Protein AF-A0A353DDM1-F1 (afdb_monomer)

Mean predicted aligned error: 7.37 Å

pLDDT: mean 86.38, std 11.81, range [36.31, 96.56]

Sequence (117 aa):
MIDFERKSLFRLTAPLFLFYLIQNGIIFVDTLLLAGYSDNLAAAVSMANQILGVAYDVTGLFSVGALILIAQYLGRNQIGKAKNIVVVAMASSCLLGLIIAGILVVGAGQFADWVNT

Structure (mmCIF, N/CA/C/O backbone):
data_AF-A0A353DDM1-F1
#
_entry.id   AF-A0A353DDM1-F1
#
loop_
_atom_site.group_PDB
_atom_site.id
_atom_site.type_symbol
_atom_site.label_atom_id
_atom_site.label_alt_id
_atom_site.label_comp_id
_atom_site.label_asym_id
_atom_site.label_entity_id
_atom_site.label_seq_id
_atom_site.pdbx_PDB_ins_code
_atom_site.Cartn_x
_atom_site.Cartn_y
_atom_site.Cartn_z
_atom_site.occupancy
_atom_site.B_iso_or_equiv
_atom_site.auth_seq_id
_atom_site.auth_comp_id
_atom_site.auth_asym_id
_atom_site.auth_atom_id
_atom_site.pdbx_PDB_model_num
ATOM 1 N N . MET A 1 1 ? -13.813 14.070 31.778 1.00 36.31 1 MET A N 1
ATOM 2 C CA . MET A 1 1 ? -13.347 15.078 30.807 1.00 36.31 1 MET A CA 1
ATOM 3 C C . MET A 1 1 ? -12.012 14.557 30.302 1.00 36.31 1 MET A C 1
ATOM 5 O O . MET A 1 1 ? -11.114 14.407 31.113 1.00 36.31 1 MET A O 1
ATOM 9 N N . ILE A 1 2 ? -11.940 14.061 29.063 1.00 46.94 2 ILE A N 1
ATOM 10 C CA . ILE A 1 2 ? -10.693 13.486 28.531 1.00 46.94 2 ILE A CA 1
ATOM 11 C C . ILE A 1 2 ? -9.829 14.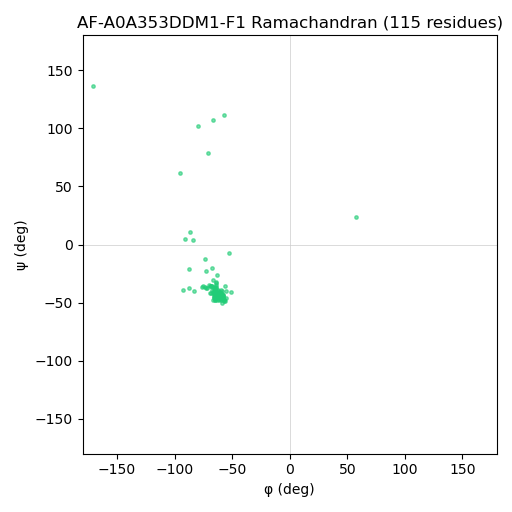669 28.097 1.00 46.94 2 ILE A C 1
ATOM 13 O O . ILE A 1 2 ? -10.109 15.288 27.072 1.00 46.94 2 ILE A O 1
ATOM 17 N N . ASP A 1 3 ? -8.839 15.019 28.915 1.00 43.91 3 ASP A N 1
ATOM 18 C CA . ASP A 1 3 ? -7.821 16.006 28.569 1.00 43.91 3 ASP A CA 1
ATOM 19 C C . ASP A 1 3 ? -6.968 15.453 27.423 1.00 43.91 3 ASP A C 1
ATOM 21 O O . ASP A 1 3 ? -6.166 14.533 27.590 1.00 43.91 3 ASP A O 1
ATOM 25 N N . PHE A 1 4 ? -7.161 16.003 26.225 1.00 53.38 4 PHE A N 1
ATOM 26 C CA . PHE A 1 4 ? -6.250 15.809 25.103 1.00 53.38 4 PHE A CA 1
ATOM 27 C C . PHE A 1 4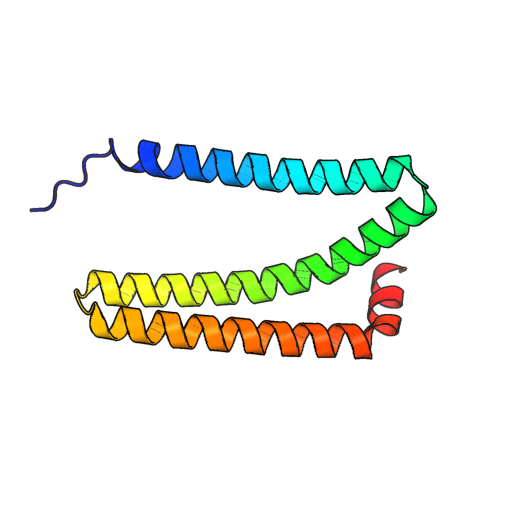 ? -4.954 16.570 25.399 1.00 53.38 4 PHE A C 1
ATOM 29 O O . PHE A 1 4 ? -4.721 17.672 24.897 1.00 53.38 4 PHE A O 1
ATOM 36 N N . GLU A 1 5 ? -4.094 15.990 26.235 1.00 54.34 5 GLU A N 1
ATOM 37 C CA . GLU A 1 5 ? -2.733 16.477 26.405 1.00 54.34 5 GLU A CA 1
ATOM 38 C C . GLU A 1 5 ? -2.030 16.467 25.037 1.00 54.34 5 GLU A C 1
ATOM 40 O O . GLU A 1 5 ? -1.707 15.418 24.469 1.00 54.34 5 GLU A O 1
ATOM 45 N N . ARG A 1 6 ? -1.744 17.662 24.506 1.00 54.47 6 ARG A N 1
ATOM 46 C CA . ARG A 1 6 ? -1.009 17.901 23.247 1.00 54.47 6 ARG A CA 1
ATOM 47 C C . ARG A 1 6 ? 0.357 17.194 23.148 1.00 54.47 6 ARG A C 1
ATOM 49 O O . ARG A 1 6 ? 0.960 17.197 22.080 1.00 54.47 6 ARG A O 1
ATOM 56 N N . LYS A 1 7 ? 0.838 16.555 24.219 1.00 54.91 7 LYS A N 1
ATOM 57 C CA . LYS A 1 7 ? 2.066 15.744 24.252 1.00 54.91 7 LYS A CA 1
ATOM 58 C C . LYS A 1 7 ? 1.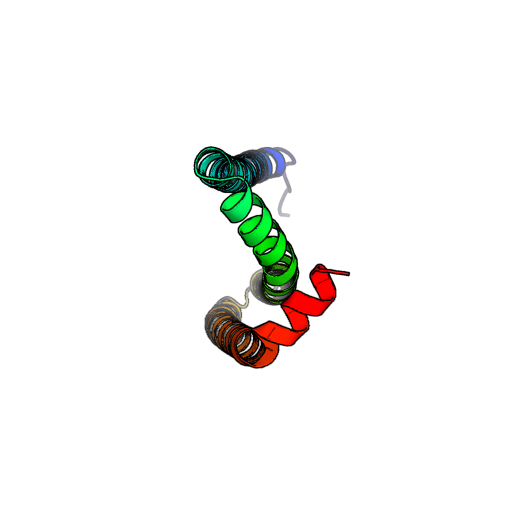943 14.376 23.559 1.00 54.91 7 LYS A C 1
ATOM 60 O O . LYS A 1 7 ? 2.968 13.749 23.306 1.00 54.91 7 LYS A O 1
ATOM 65 N N . SER A 1 8 ? 0.736 13.914 23.217 1.00 64.25 8 SER A N 1
ATOM 66 C CA . SER A 1 8 ? 0.536 12.588 22.601 1.00 64.25 8 SER A CA 1
ATOM 67 C C . SER A 1 8 ? 0.645 12.583 21.068 1.00 64.25 8 SER A C 1
ATOM 69 O O . SER A 1 8 ? 1.248 11.678 20.494 1.00 64.25 8 SER A O 1
ATOM 71 N N . LEU A 1 9 ? 0.156 13.628 20.388 1.00 70.75 9 LEU A N 1
ATOM 72 C CA . LEU A 1 9 ? 0.146 13.688 18.918 1.00 70.75 9 LEU A CA 1
ATOM 73 C C . LEU A 1 9 ? 1.552 13.617 18.319 1.00 70.75 9 LEU A C 1
ATOM 75 O O . LEU A 1 9 ? 1.780 12.830 17.412 1.00 70.75 9 LEU A O 1
ATOM 79 N N . PHE A 1 10 ? 2.523 14.351 18.870 1.00 79.19 10 PHE A N 1
ATOM 80 C CA . PHE A 1 10 ? 3.903 14.302 18.370 1.00 79.19 10 PHE A CA 1
ATOM 81 C C . PHE A 1 10 ? 4.545 12.918 18.560 1.00 79.19 10 PHE A C 1
ATOM 83 O O . PHE A 1 10 ? 5.314 12.470 17.715 1.00 79.19 10 PHE A O 1
ATOM 90 N N . ARG A 1 11 ? 4.181 12.201 19.633 1.00 81.56 11 ARG A N 1
ATOM 91 C CA . ARG A 1 11 ? 4.666 10.844 19.926 1.00 81.56 11 ARG A CA 1
ATOM 92 C C . ARG A 1 11 ? 4.063 9.785 18.997 1.00 81.56 11 ARG A C 1
ATOM 94 O O . ARG A 1 11 ? 4.671 8.735 18.827 1.00 81.56 11 ARG A O 1
ATOM 101 N N . LEU A 1 12 ? 2.905 10.064 18.394 1.00 79.38 12 LEU A N 1
ATOM 102 C CA . LEU A 1 12 ? 2.254 9.197 17.408 1.00 79.38 12 LEU A CA 1
ATOM 103 C C . LEU A 1 12 ? 2.644 9.566 15.967 1.00 79.38 12 LEU A C 1
ATOM 105 O O . LEU A 1 12 ? 2.893 8.693 15.142 1.00 79.38 12 LEU A O 1
ATOM 109 N N . THR A 1 13 ? 2.754 10.859 15.666 1.00 86.69 13 THR A N 1
ATOM 110 C CA . THR A 1 13 ? 3.084 11.355 14.326 1.00 86.69 13 THR A CA 1
ATOM 111 C C . THR A 1 13 ? 4.565 11.197 13.996 1.00 86.69 13 THR A C 1
ATOM 113 O O . THR A 1 13 ? 4.876 10.862 12.860 1.00 86.69 13 THR A O 1
ATOM 116 N N . ALA A 1 14 ? 5.485 11.378 14.952 1.00 88.50 14 ALA A N 1
ATOM 117 C CA . ALA A 1 14 ? 6.917 11.175 14.708 1.00 88.50 14 ALA A CA 1
ATOM 118 C C . ALA A 1 14 ? 7.256 9.762 14.179 1.00 88.50 14 ALA A C 1
ATOM 120 O O . ALA A 1 14 ? 7.942 9.674 13.159 1.00 88.50 14 ALA A O 1
ATOM 121 N N . PRO A 1 15 ? 6.768 8.654 14.780 1.00 90.06 15 PRO A N 1
ATOM 122 C CA . PRO A 1 15 ? 7.018 7.322 14.233 1.00 90.06 15 PRO A CA 1
ATOM 123 C C . PRO A 1 15 ? 6.300 7.078 12.902 1.00 90.06 15 PRO A C 1
ATOM 125 O O . PRO A 1 15 ? 6.882 6.442 12.031 1.00 90.06 15 PRO A O 1
ATOM 128 N N . LEU A 1 16 ? 5.086 7.610 12.698 1.00 90.06 16 LEU A N 1
ATOM 129 C CA . LEU A 1 16 ? 4.407 7.522 11.398 1.00 90.06 16 LEU A CA 1
ATOM 130 C C . LEU A 1 16 ? 5.204 8.233 10.302 1.00 90.06 16 LEU A C 1
ATOM 132 O O . LEU A 1 16 ? 5.411 7.674 9.233 1.00 90.06 16 LEU A O 1
ATOM 136 N N . PHE A 1 17 ? 5.697 9.438 10.578 1.00 92.31 17 PHE A N 1
ATOM 137 C CA . PHE A 1 17 ? 6.533 10.191 9.651 1.00 92.31 17 PHE A CA 1
ATOM 138 C C . PHE A 1 17 ? 7.807 9.423 9.291 1.00 92.31 17 PHE A C 1
ATOM 140 O O . PHE A 1 17 ? 8.110 9.274 8.111 1.00 92.31 17 PHE A O 1
ATOM 147 N N . LEU A 1 18 ? 8.521 8.886 10.286 1.00 94.00 18 LEU A N 1
ATOM 148 C CA . LEU A 1 18 ? 9.714 8.072 10.039 1.00 94.00 18 LEU A CA 1
ATOM 149 C C . LEU A 1 18 ? 9.391 6.811 9.234 1.00 94.00 18 LEU A C 1
ATOM 151 O O . LEU A 1 18 ? 10.141 6.471 8.324 1.00 94.00 18 LEU A O 1
ATOM 155 N N . PHE A 1 19 ? 8.272 6.146 9.523 1.00 93.69 19 PHE A N 1
ATOM 156 C CA . PHE A 1 19 ? 7.808 4.999 8.748 1.00 93.69 19 PHE A CA 1
ATOM 157 C C . PHE A 1 19 ? 7.579 5.372 7.278 1.00 93.69 19 PHE A C 1
ATOM 159 O O . PHE A 1 19 ? 8.130 4.716 6.397 1.00 93.69 19 PHE A O 1
ATOM 166 N N . TYR A 1 20 ? 6.844 6.455 7.006 1.00 93.25 20 TYR A N 1
ATOM 167 C CA . TYR A 1 20 ? 6.613 6.928 5.638 1.00 93.25 20 TYR A CA 1
ATOM 168 C C . TYR A 1 20 ? 7.906 7.369 4.943 1.00 93.25 20 TYR A C 1
A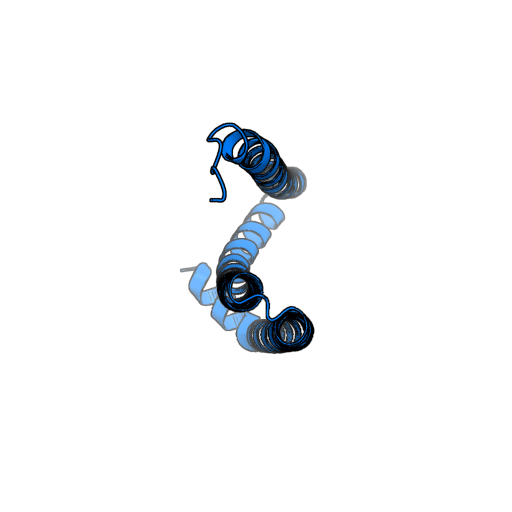TOM 170 O O . TYR A 1 20 ? 8.069 7.121 3.748 1.00 93.25 20 TYR A O 1
ATOM 178 N N . LEU A 1 21 ? 8.842 7.989 5.666 1.00 96.00 21 LEU A N 1
ATOM 179 C CA . LEU A 1 21 ? 10.139 8.389 5.121 1.00 96.00 21 LEU A CA 1
ATOM 180 C C . LEU A 1 21 ? 10.960 7.166 4.694 1.00 96.00 21 LEU A C 1
ATOM 182 O O . LEU A 1 21 ? 11.492 7.136 3.586 1.00 96.00 21 LEU A O 1
ATOM 186 N N . ILE A 1 22 ? 11.016 6.140 5.549 1.00 96.56 22 ILE A N 1
ATOM 187 C CA . ILE A 1 22 ? 11.694 4.874 5.248 1.00 96.56 22 ILE A CA 1
ATOM 188 C C . ILE A 1 22 ? 11.012 4.176 4.070 1.00 96.56 22 ILE A C 1
ATOM 190 O O . ILE A 1 22 ? 11.697 3.740 3.150 1.00 96.56 22 ILE A O 1
ATOM 194 N N . GLN A 1 23 ? 9.679 4.112 4.060 1.00 94.69 23 GLN A N 1
ATOM 195 C CA . GLN A 1 23 ? 8.910 3.501 2.976 1.00 94.69 23 GLN A CA 1
ATOM 196 C C . GLN A 1 23 ? 9.216 4.153 1.620 1.00 94.69 23 GLN A C 1
ATOM 198 O O . GLN A 1 23 ? 9.508 3.450 0.656 1.00 94.69 23 GLN A O 1
ATOM 203 N N . ASN A 1 24 ? 9.203 5.487 1.548 1.00 92.62 24 ASN A N 1
ATOM 204 C CA . ASN A 1 24 ? 9.554 6.210 0.323 1.00 92.62 24 ASN A CA 1
ATOM 205 C C . ASN A 1 24 ? 11.029 6.008 -0.058 1.00 92.62 24 ASN A C 1
ATOM 207 O O . ASN A 1 24 ? 11.346 5.876 -1.238 1.00 92.62 24 ASN A O 1
ATOM 211 N N . GLY A 1 25 ? 11.927 5.929 0.929 1.00 95.69 25 GLY A N 1
ATOM 212 C CA . GLY A 1 25 ? 13.338 5.617 0.705 1.00 95.69 25 GLY A CA 1
ATOM 213 C C . GLY A 1 25 ? 13.554 4.239 0.075 1.00 95.69 25 GLY A C 1
ATOM 214 O O . GLY A 1 25 ? 14.341 4.124 -0.859 1.00 95.69 25 GLY A O 1
ATOM 215 N N . ILE A 1 26 ? 12.828 3.211 0.530 1.00 94.50 26 ILE A N 1
ATOM 216 C CA . ILE A 1 26 ? 12.886 1.860 -0.055 1.00 94.50 26 ILE A CA 1
ATOM 217 C C . ILE A 1 26 ? 12.449 1.895 -1.525 1.00 94.50 26 ILE A C 1
ATOM 219 O O . ILE A 1 26 ? 13.180 1.402 -2.376 1.00 94.50 26 ILE A O 1
ATOM 223 N N . ILE A 1 27 ? 11.329 2.554 -1.842 1.00 90.12 27 ILE A N 1
ATOM 224 C CA . ILE A 1 27 ? 10.832 2.684 -3.227 1.00 90.12 27 ILE A CA 1
ATOM 225 C C . ILE A 1 27 ? 11.862 3.387 -4.128 1.00 90.12 27 ILE A C 1
ATOM 227 O O . ILE A 1 27 ? 12.073 3.008 -5.286 1.00 90.12 27 ILE A O 1
ATOM 231 N N . PHE A 1 28 ? 12.532 4.411 -3.596 1.00 90.25 28 PHE A N 1
ATOM 232 C CA . PHE A 1 28 ? 13.588 5.117 -4.314 1.00 90.25 28 PHE A CA 1
ATOM 233 C C . PHE A 1 28 ? 14.802 4.216 -4.576 1.00 90.25 28 PHE A C 1
ATOM 235 O O . PHE A 1 28 ? 15.298 4.166 -5.702 1.00 90.25 28 PHE A O 1
ATOM 242 N N . VAL A 1 29 ? 15.249 3.465 -3.566 1.00 93.31 29 VAL A N 1
ATOM 243 C CA . VAL A 1 29 ? 16.362 2.515 -3.702 1.00 93.31 29 VAL A CA 1
ATOM 244 C C . VAL A 1 29 ? 16.024 1.393 -4.685 1.00 93.31 29 VAL A C 1
ATOM 246 O O . VAL A 1 29 ? 16.872 1.078 -5.513 1.00 93.31 29 VAL A O 1
ATOM 249 N N . ASP A 1 30 ? 14.806 0.848 -4.667 1.00 88.81 30 ASP A N 1
ATOM 250 C CA . ASP A 1 30 ? 14.359 -0.171 -5.631 1.00 88.81 30 ASP A CA 1
ATOM 251 C C . ASP A 1 30 ? 14.473 0.334 -7.075 1.00 88.81 30 ASP A C 1
ATOM 253 O O . ASP A 1 30 ? 14.991 -0.357 -7.956 1.00 88.81 30 ASP A O 1
ATOM 257 N N . THR A 1 31 ? 14.057 1.581 -7.310 1.00 85.56 31 THR A N 1
ATOM 258 C CA . THR A 1 31 ? 14.149 2.210 -8.633 1.00 85.56 31 THR A CA 1
ATOM 259 C C . THR A 1 31 ? 15.607 2.411 -9.055 1.00 85.56 31 THR A C 1
ATOM 261 O O . THR A 1 31 ? 15.971 2.091 -10.186 1.00 85.56 31 THR A O 1
ATOM 264 N N . LEU A 1 32 ? 16.466 2.894 -8.149 1.00 87.19 32 LEU A N 1
ATOM 265 C CA . LEU A 1 32 ? 17.896 3.082 -8.421 1.00 87.19 32 LEU A CA 1
ATOM 266 C C . LEU A 1 32 ? 18.636 1.762 -8.658 1.00 87.19 32 LEU A C 1
ATOM 268 O O . LEU A 1 32 ? 19.511 1.695 -9.519 1.00 87.19 32 LEU A O 1
ATOM 272 N N . LEU A 1 33 ? 18.295 0.715 -7.908 1.00 89.75 33 LEU A N 1
ATOM 273 C CA . LEU A 1 33 ? 18.899 -0.605 -8.045 1.00 89.75 33 LEU A CA 1
ATOM 274 C C . LEU A 1 33 ? 18.612 -1.185 -9.431 1.00 89.75 33 LEU A C 1
ATOM 276 O O . LEU A 1 33 ? 19.525 -1.687 -10.084 1.00 89.75 33 LEU A O 1
ATOM 280 N N . LEU A 1 34 ? 17.372 -1.064 -9.908 1.00 86.69 34 LEU A N 1
ATOM 281 C CA . LEU A 1 34 ? 16.987 -1.514 -11.247 1.00 86.69 34 LEU A CA 1
ATOM 282 C C . LEU A 1 34 ? 17.591 -0.629 -12.346 1.00 86.69 34 LEU A C 1
ATOM 284 O O . LEU A 1 34 ? 18.011 -1.155 -13.378 1.00 86.69 34 LEU A O 1
ATOM 288 N N . ALA A 1 35 ? 17.726 0.679 -12.099 1.00 80.88 35 ALA A N 1
ATOM 289 C CA . ALA A 1 35 ? 18.427 1.594 -12.999 1.00 80.88 35 ALA A CA 1
ATOM 290 C C . ALA A 1 35 ? 19.911 1.247 -13.165 1.00 80.88 35 ALA A C 1
ATOM 292 O O . ALA A 1 35 ? 20.432 1.285 -14.276 1.00 80.88 35 ALA A O 1
ATOM 293 N N . GLY A 1 36 ? 20.579 0.834 -12.085 1.00 79.19 36 GLY A N 1
ATOM 294 C CA . GLY A 1 36 ? 21.974 0.394 -12.131 1.00 79.19 36 GLY A CA 1
ATOM 295 C C . GLY A 1 36 ? 22.202 -0.914 -12.900 1.00 79.19 36 GLY A C 1
ATOM 296 O O . GLY A 1 36 ? 23.326 -1.170 -13.323 1.00 79.19 36 GLY A O 1
ATOM 297 N N . TYR A 1 37 ? 21.166 -1.738 -13.097 1.00 84.94 37 TYR A N 1
ATOM 298 C CA . TYR A 1 37 ? 21.269 -2.987 -13.861 1.00 84.94 37 TYR A CA 1
ATOM 299 C C . TYR A 1 37 ? 21.138 -2.773 -15.375 1.00 84.94 37 TYR A C 1
ATOM 301 O O . TYR A 1 37 ? 21.839 -3.430 -16.144 1.00 84.94 37 TYR A O 1
ATOM 309 N N . SER A 1 38 ? 20.235 -1.894 -15.823 1.00 85.38 38 SER A N 1
ATOM 310 C CA . SER A 1 38 ? 20.084 -1.522 -17.237 1.00 85.38 38 SER A CA 1
ATOM 311 C C . SER A 1 38 ? 19.134 -0.333 -17.392 1.00 85.38 38 SER A C 1
ATOM 313 O O . SER A 1 38 ? 18.033 -0.353 -16.839 1.00 85.38 38 SER A O 1
ATOM 315 N N . ASP A 1 39 ? 19.495 0.635 -18.239 1.00 82.62 39 ASP A N 1
ATOM 316 C CA . ASP A 1 39 ? 18.639 1.784 -18.579 1.00 82.62 39 ASP A CA 1
ATOM 317 C C . ASP A 1 39 ? 17.272 1.352 -19.141 1.00 82.62 39 ASP A C 1
ATOM 319 O O . ASP A 1 39 ? 16.241 1.947 -18.820 1.00 82.62 39 ASP A O 1
ATOM 323 N N . ASN A 1 40 ? 17.232 0.257 -19.912 1.00 83.06 40 ASN A N 1
ATOM 324 C CA . ASN A 1 40 ? 15.982 -0.292 -20.445 1.00 83.06 40 ASN A CA 1
ATOM 325 C C . ASN A 1 40 ? 15.088 -0.883 -19.345 1.00 83.06 40 ASN A C 1
ATOM 327 O O . ASN A 1 40 ? 13.865 -0.757 -19.427 1.00 83.06 40 ASN A O 1
ATOM 331 N N . LEU A 1 41 ? 15.668 -1.507 -18.311 1.00 81.06 41 LEU A N 1
ATOM 332 C CA . LEU A 1 41 ? 14.891 -1.963 -17.153 1.00 81.06 41 LEU A CA 1
ATOM 333 C C . LEU A 1 41 ? 14.370 -0.771 -16.348 1.00 81.06 41 LEU A C 1
ATOM 335 O O . LEU A 1 41 ? 13.211 -0.780 -15.940 1.00 81.06 41 LEU A O 1
ATOM 339 N N . ALA A 1 42 ? 15.197 0.256 -16.151 1.00 84.69 42 ALA A N 1
ATOM 340 C CA . ALA A 1 42 ? 14.819 1.471 -15.433 1.00 84.69 42 ALA A CA 1
ATOM 341 C C . ALA A 1 42 ? 13.594 2.146 -16.068 1.00 84.69 42 ALA A C 1
ATOM 343 O O . ALA A 1 42 ? 12.623 2.466 -15.378 1.00 84.69 42 ALA A O 1
ATOM 344 N N . ALA A 1 43 ? 13.628 2.321 -17.393 1.00 83.31 43 ALA A N 1
ATOM 345 C CA . ALA A 1 43 ? 12.552 2.942 -18.156 1.00 83.31 43 ALA A CA 1
ATOM 346 C C . ALA A 1 43 ? 11.262 2.106 -18.111 1.00 83.31 43 ALA A C 1
ATOM 348 O O . ALA A 1 43 ? 10.187 2.644 -17.837 1.00 83.31 43 ALA A O 1
ATOM 349 N N . ALA A 1 44 ? 11.368 0.785 -18.294 1.00 83.69 44 ALA A N 1
ATOM 350 C CA . ALA A 1 44 ? 10.219 -0.118 -18.231 1.00 83.69 44 ALA A CA 1
ATOM 351 C C . ALA A 1 44 ? 9.564 -0.138 -16.837 1.00 83.69 44 ALA A C 1
ATOM 353 O O . ALA A 1 44 ? 8.339 -0.108 -16.719 1.00 83.69 44 ALA A O 1
ATOM 354 N N . VAL A 1 45 ? 10.368 -0.146 -15.771 1.00 85.69 45 VAL A N 1
ATOM 355 C CA . VAL A 1 45 ? 9.871 -0.148 -14.387 1.00 85.69 45 VAL A CA 1
ATOM 356 C C . VAL A 1 45 ? 9.268 1.205 -14.013 1.00 85.69 45 VAL A C 1
ATOM 358 O O . VAL A 1 45 ? 8.247 1.243 -13.333 1.00 85.69 45 VAL A O 1
ATOM 361 N N . SER A 1 46 ? 9.840 2.317 -14.481 1.00 85.25 46 SER A N 1
ATOM 362 C CA . SER A 1 46 ? 9.266 3.653 -14.274 1.00 85.25 46 SER A CA 1
ATOM 363 C C . SER A 1 46 ? 7.875 3.777 -14.908 1.00 85.25 46 SER A C 1
ATOM 365 O O . SER A 1 46 ? 6.933 4.215 -14.242 1.00 85.25 46 SER A O 1
ATOM 367 N N . MET A 1 47 ? 7.725 3.299 -16.148 1.00 86.00 47 MET A N 1
ATOM 368 C CA . MET A 1 47 ? 6.437 3.225 -16.843 1.00 86.00 47 MET A CA 1
ATOM 369 C C . MET A 1 47 ? 5.439 2.341 -16.080 1.00 86.00 47 MET A C 1
ATOM 371 O O . MET A 1 47 ? 4.304 2.752 -15.833 1.00 86.00 47 MET A O 1
ATOM 375 N N . ALA A 1 48 ? 5.873 1.162 -15.623 1.00 87.75 48 ALA A N 1
ATOM 376 C CA . ALA A 1 48 ? 5.039 0.276 -14.814 1.00 87.75 48 ALA A CA 1
ATOM 377 C C . ALA A 1 48 ? 4.606 0.931 -13.491 1.00 87.75 48 ALA A C 1
ATOM 379 O O . ALA A 1 48 ? 3.438 0.843 -13.120 1.00 87.75 48 ALA A O 1
ATOM 380 N N . ASN A 1 49 ? 5.509 1.633 -12.802 1.00 88.94 49 ASN A N 1
ATOM 381 C CA . ASN A 1 49 ? 5.216 2.311 -11.539 1.00 88.94 49 ASN A CA 1
ATOM 382 C C . ASN A 1 49 ? 4.191 3.438 -11.700 1.00 88.94 49 ASN A C 1
ATOM 384 O O . ASN A 1 49 ? 3.401 3.654 -10.787 1.00 88.94 49 ASN A O 1
ATOM 388 N N . GLN A 1 50 ? 4.157 4.129 -12.840 1.00 88.00 50 GLN A N 1
ATOM 389 C CA . GLN A 1 50 ? 3.128 5.137 -13.118 1.00 88.00 50 GLN A CA 1
ATOM 390 C C . GLN A 1 50 ? 1.732 4.513 -13.213 1.00 88.00 50 GLN A C 1
ATOM 392 O O . GLN A 1 50 ? 0.786 5.003 -12.595 1.00 88.00 50 GLN A O 1
ATOM 397 N N . ILE A 1 51 ? 1.618 3.388 -13.922 1.00 89.88 51 ILE A N 1
ATOM 398 C CA . ILE A 1 51 ? 0.358 2.644 -14.063 1.00 89.88 51 ILE A CA 1
ATOM 399 C C . ILE A 1 51 ? -0.057 2.048 -12.711 1.00 89.88 51 ILE A C 1
ATOM 401 O O . ILE A 1 51 ? -1.202 2.190 -12.276 1.00 89.88 51 ILE A O 1
ATOM 405 N N . LEU A 1 52 ? 0.886 1.405 -12.017 1.00 90.38 52 LEU A N 1
ATOM 406 C CA . LEU A 1 52 ? 0.653 0.793 -10.709 1.00 90.38 52 LEU A CA 1
ATOM 407 C C . LEU A 1 52 ? 0.360 1.832 -9.623 1.00 90.38 52 LEU A C 1
ATOM 409 O O . LEU A 1 52 ? -0.417 1.542 -8.718 1.00 90.38 52 LEU A O 1
ATOM 413 N N . GLY A 1 53 ? 0.912 3.042 -9.725 1.00 90.62 53 GLY A N 1
ATOM 414 C CA . GLY A 1 53 ? 0.648 4.141 -8.799 1.00 90.62 53 GLY A CA 1
ATOM 415 C C . GLY A 1 53 ? -0.844 4.447 -8.693 1.00 90.62 53 GLY A C 1
ATOM 416 O O . GLY A 1 53 ? -1.387 4.476 -7.593 1.00 90.62 53 GLY A O 1
ATOM 417 N N . VAL A 1 54 ? -1.541 4.530 -9.830 1.00 90.44 54 VAL A N 1
ATOM 418 C CA . VAL A 1 54 ? -2.999 4.742 -9.855 1.00 90.44 54 VAL A CA 1
ATOM 419 C C . VAL A 1 54 ? -3.743 3.587 -9.175 1.00 90.44 54 VAL A C 1
ATOM 421 O O . VAL A 1 54 ? -4.678 3.806 -8.403 1.00 90.44 54 VAL A O 1
ATOM 424 N N . ALA A 1 55 ? -3.320 2.346 -9.420 1.00 91.25 55 ALA A N 1
ATOM 425 C CA . ALA A 1 55 ? -3.904 1.168 -8.778 1.00 91.25 55 ALA A CA 1
ATOM 426 C C . ALA A 1 55 ? -3.704 1.170 -7.249 1.00 91.25 55 ALA A C 1
ATOM 428 O O . ALA A 1 55 ? -4.633 0.844 -6.494 1.00 91.25 55 ALA A O 1
ATOM 429 N N . TYR A 1 56 ? -2.513 1.562 -6.791 1.00 91.50 56 TYR A N 1
ATOM 430 C CA . TYR A 1 56 ? -2.205 1.724 -5.373 1.00 91.50 56 TYR A CA 1
ATOM 431 C C . TYR A 1 56 ? -3.041 2.836 -4.745 1.00 91.50 56 TYR A C 1
ATOM 433 O O . TYR A 1 56 ? -3.618 2.610 -3.682 1.00 91.50 56 TYR A O 1
ATOM 441 N N . ASP A 1 57 ? -3.192 3.978 -5.414 1.00 93.25 57 ASP A N 1
ATOM 442 C CA . ASP A 1 57 ? -3.976 5.107 -4.913 1.00 93.25 57 ASP A CA 1
ATOM 443 C C . ASP A 1 57 ? -5.455 4.749 -4.753 1.00 93.25 57 ASP A C 1
ATOM 445 O O . ASP A 1 57 ? -6.043 5.009 -3.701 1.00 93.25 57 ASP A O 1
ATOM 449 N N . VAL A 1 58 ? -6.063 4.080 -5.738 1.00 93.44 58 VAL A N 1
ATOM 450 C CA . VAL A 1 58 ? -7.471 3.645 -5.656 1.00 93.44 58 VAL A CA 1
ATOM 451 C C . VAL A 1 58 ? -7.685 2.697 -4.471 1.00 93.44 58 VAL A C 1
ATOM 453 O O . VAL A 1 58 ? -8.622 2.868 -3.684 1.00 93.44 58 VAL A O 1
ATOM 456 N N . THR A 1 59 ? -6.793 1.720 -4.298 1.00 92.69 59 THR A N 1
ATOM 457 C CA . THR A 1 59 ? -6.872 0.756 -3.188 1.00 92.69 59 THR A CA 1
ATOM 458 C C . THR A 1 59 ? -6.577 1.421 -1.836 1.00 92.69 59 THR A C 1
ATOM 460 O O . THR A 1 59 ? -7.202 1.102 -0.815 1.00 92.69 59 THR A O 1
ATOM 463 N N . GLY A 1 60 ? -5.652 2.382 -1.818 1.00 92.31 60 GLY A N 1
ATOM 464 C CA . GLY A 1 60 ? -5.291 3.185 -0.655 1.00 92.31 60 GLY A CA 1
ATOM 465 C C . GLY A 1 60 ? -6.449 4.061 -0.189 1.00 92.31 60 GLY A C 1
ATOM 466 O O . GLY A 1 60 ? -6.804 4.023 0.989 1.00 92.31 60 GLY A O 1
ATOM 467 N N . LEU A 1 61 ? -7.111 4.768 -1.107 1.00 93.44 61 LEU A N 1
ATOM 468 C CA . LEU A 1 61 ? -8.300 5.576 -0.822 1.00 93.44 61 LEU A CA 1
ATOM 469 C C . LEU A 1 61 ? -9.427 4.732 -0.224 1.00 93.44 61 LEU A C 1
ATOM 471 O O . LEU A 1 61 ? -10.037 5.133 0.770 1.00 93.44 61 LEU A O 1
ATOM 475 N N . PHE A 1 62 ? -9.667 3.539 -0.772 1.00 93.62 62 PHE A N 1
ATOM 476 C CA . PHE A 1 62 ? -10.641 2.607 -0.208 1.00 93.62 62 PHE A CA 1
ATOM 477 C C . PHE A 1 62 ? -10.271 2.196 1.228 1.00 93.62 62 PHE A C 1
ATOM 479 O O . PHE A 1 62 ? -11.113 2.222 2.130 1.00 93.62 62 PHE A O 1
ATOM 486 N N . SER A 1 63 ? -8.994 1.891 1.465 1.00 92.75 63 SER A N 1
ATOM 487 C CA . SER A 1 63 ? -8.483 1.508 2.787 1.00 92.75 63 SER A CA 1
ATOM 488 C C . SER A 1 63 ? -8.591 2.647 3.808 1.00 92.75 63 SER A C 1
ATOM 490 O O . SER A 1 63 ? -8.978 2.418 4.955 1.00 92.75 63 SER A O 1
ATOM 492 N N . VAL A 1 64 ? -8.330 3.889 3.394 1.00 94.12 64 VAL A N 1
ATOM 493 C CA . VAL A 1 64 ? -8.538 5.085 4.226 1.00 94.12 64 VAL A CA 1
ATOM 494 C C . VAL A 1 64 ? -10.026 5.287 4.523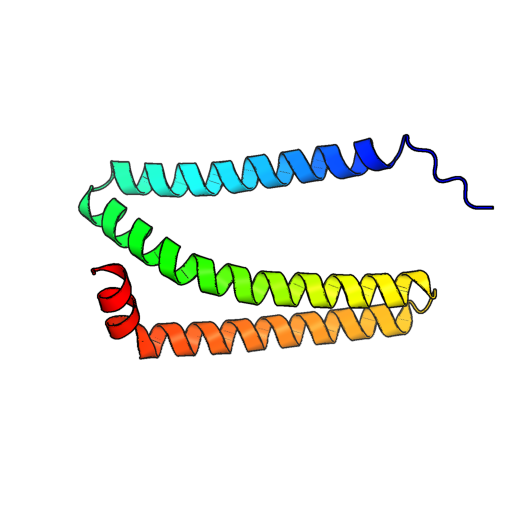 1.00 94.12 64 VAL A C 1
ATOM 496 O O . VAL A 1 64 ? -10.389 5.555 5.669 1.00 94.12 64 VAL A O 1
ATOM 499 N N . GLY A 1 65 ? -10.909 5.091 3.541 1.00 94.12 65 GLY A N 1
ATOM 500 C CA . GLY A 1 65 ? -12.361 5.132 3.744 1.00 94.12 65 GLY A CA 1
ATOM 501 C C . GLY A 1 65 ? -12.837 4.111 4.782 1.00 94.12 65 GLY A C 1
ATOM 502 O O . GLY A 1 65 ? -13.581 4.451 5.706 1.00 94.12 65 GLY A O 1
ATOM 503 N N . ALA A 1 66 ? -12.343 2.875 4.696 1.00 94.50 66 ALA A N 1
ATOM 504 C CA . ALA A 1 66 ? -12.602 1.848 5.699 1.00 94.50 66 ALA A CA 1
ATOM 505 C C . ALA A 1 66 ? -12.064 2.235 7.087 1.00 94.50 66 ALA A C 1
ATOM 507 O O . ALA A 1 66 ? -12.774 2.074 8.083 1.00 94.50 66 ALA A O 1
ATOM 508 N N . LEU A 1 67 ? -10.851 2.792 7.164 1.00 94.12 67 LEU A N 1
ATOM 509 C CA . LEU A 1 67 ? -10.260 3.278 8.413 1.00 94.12 67 LEU A CA 1
ATOM 510 C C . LEU A 1 67 ? -11.125 4.365 9.066 1.00 94.12 67 LEU A C 1
ATOM 512 O O . LEU A 1 67 ? -11.356 4.312 10.275 1.00 94.12 67 LEU A O 1
ATOM 516 N N . ILE A 1 68 ? -11.654 5.308 8.278 1.00 94.75 68 ILE A N 1
ATOM 517 C CA . ILE A 1 68 ? -12.574 6.348 8.763 1.00 94.75 68 ILE A CA 1
ATOM 518 C C . ILE A 1 68 ? -13.831 5.708 9.359 1.00 94.75 68 ILE A C 1
ATOM 520 O O . ILE A 1 68 ? -14.236 6.073 10.465 1.00 94.75 68 ILE A O 1
ATOM 524 N N . LEU A 1 69 ? -14.435 4.726 8.679 1.00 94.31 69 LEU A N 1
ATOM 525 C CA . LEU A 1 69 ? -15.598 4.010 9.211 1.00 94.31 69 LEU A CA 1
ATOM 526 C C . LEU A 1 69 ? -15.258 3.300 10.526 1.00 94.31 69 LEU A C 1
ATOM 528 O O . LEU A 1 69 ? -15.984 3.450 11.508 1.00 94.31 69 LEU A O 1
ATOM 532 N N . ILE A 1 70 ? -14.138 2.581 10.588 1.00 94.31 70 ILE A N 1
ATO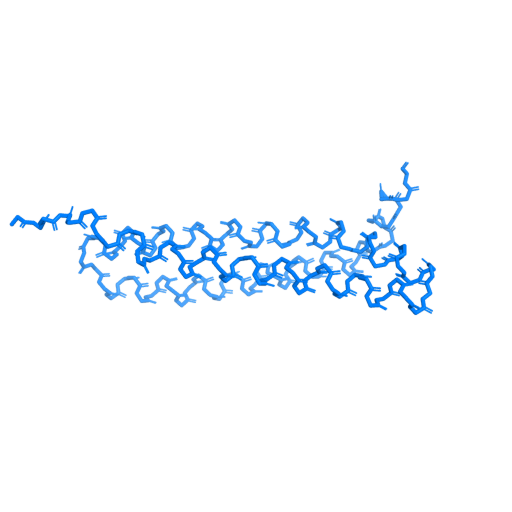M 533 C CA . ILE A 1 70 ? -13.691 1.892 11.806 1.00 94.31 70 ILE A CA 1
ATOM 534 C C . ILE A 1 70 ? -13.520 2.892 12.956 1.00 94.31 70 ILE A C 1
ATOM 536 O O . ILE A 1 70 ? -14.061 2.665 14.041 1.00 94.31 70 ILE A O 1
ATOM 540 N N . ALA A 1 71 ? -12.854 4.023 12.713 1.00 93.81 71 ALA A N 1
ATOM 541 C CA . ALA A 1 71 ? -12.665 5.081 13.703 1.00 93.81 71 ALA A CA 1
ATOM 542 C C . ALA A 1 71 ? -14.003 5.666 14.193 1.00 93.81 71 ALA A C 1
ATOM 544 O O . ALA A 1 71 ? -14.187 5.860 15.395 1.00 93.81 71 ALA A O 1
ATOM 545 N N . GLN A 1 72 ? -14.973 5.867 13.295 1.00 94.44 72 GLN A N 1
ATOM 546 C CA . GLN A 1 72 ? -16.325 6.341 13.630 1.00 94.44 72 GLN A CA 1
ATOM 547 C C . GLN A 1 72 ? -17.104 5.351 14.516 1.00 94.44 72 GLN A C 1
ATOM 549 O O . GLN A 1 72 ? -17.865 5.754 15.402 1.00 94.44 72 GLN A O 1
ATOM 554 N N . TYR A 1 73 ? -16.963 4.040 14.296 1.00 93.12 73 TYR A N 1
ATOM 555 C CA . TYR A 1 73 ? -17.589 3.030 15.163 1.00 93.12 73 TYR A CA 1
ATOM 556 C C . TYR A 1 73 ? -16.860 2.877 16.498 1.00 93.12 73 TYR A C 1
ATOM 558 O O . TYR A 1 73 ? -17.515 2.703 17.530 1.00 93.12 73 TYR A O 1
ATOM 566 N N . LEU A 1 74 ? -15.534 3.007 16.495 1.00 92.00 74 LEU A N 1
ATOM 567 C CA . LEU A 1 74 ? -14.723 2.988 17.707 1.00 92.00 74 LEU A CA 1
ATOM 568 C C . LEU A 1 74 ? -15.036 4.193 18.605 1.00 92.00 74 LEU A C 1
ATOM 570 O O . LEU A 1 74 ? -15.260 4.018 19.800 1.00 92.00 74 LEU A O 1
ATOM 574 N N . GLY A 1 75 ? -15.173 5.390 18.024 1.00 90.69 75 GLY A N 1
ATOM 575 C CA . GLY A 1 75 ? -15.552 6.612 18.742 1.00 90.69 75 GLY A CA 1
ATOM 576 C C . GLY A 1 75 ? -16.953 6.562 19.365 1.00 90.69 75 GLY A C 1
ATOM 577 O O . GLY A 1 75 ? -17.196 7.196 20.387 1.00 90.69 75 GLY A O 1
ATOM 578 N N . ARG A 1 76 ? -17.865 5.750 18.812 1.00 93.00 76 ARG A N 1
ATOM 579 C CA . ARG A 1 76 ? -19.196 5.468 19.392 1.00 93.00 76 ARG A CA 1
ATOM 580 C C . ARG A 1 76 ? -19.188 4.317 20.408 1.00 93.00 76 ARG A C 1
ATOM 582 O O . ARG A 1 76 ? -20.254 3.834 20.783 1.00 93.00 76 ARG A O 1
ATOM 589 N N . ASN A 1 77 ? -18.006 3.853 20.820 1.00 91.19 77 ASN A N 1
ATOM 590 C CA . ASN A 1 77 ? -17.785 2.713 21.714 1.00 91.19 77 ASN A CA 1
ATOM 591 C C . ASN A 1 77 ? -18.405 1.386 21.208 1.00 91.19 77 ASN A C 1
ATOM 593 O O . ASN A 1 77 ?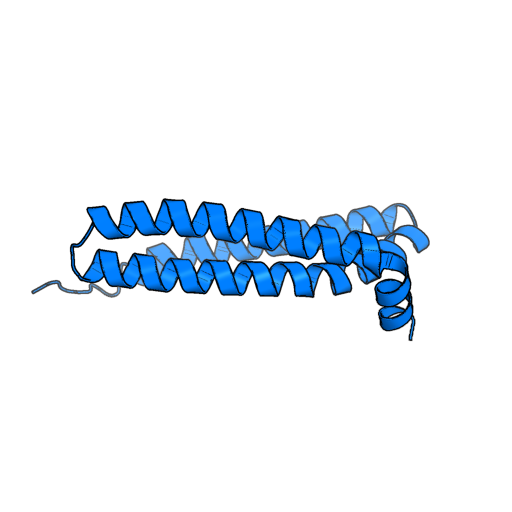 -18.686 0.476 21.986 1.00 91.19 77 ASN A O 1
ATOM 597 N N . GLN A 1 78 ? -18.626 1.251 19.891 1.00 92.81 78 GLN A N 1
ATOM 598 C CA . GLN A 1 78 ? -19.241 0.074 19.258 1.00 92.81 78 GLN A CA 1
ATOM 599 C C . GLN A 1 78 ? -18.172 -0.903 18.748 1.00 92.81 78 GLN A C 1
ATOM 601 O O . GLN A 1 78 ? -18.097 -1.199 17.552 1.00 92.81 78 GLN A O 1
ATOM 606 N N . ILE A 1 79 ? -17.355 -1.432 19.665 1.00 91.69 79 ILE A N 1
ATOM 607 C CA . ILE A 1 79 ? -16.194 -2.286 19.348 1.00 91.69 79 ILE A CA 1
ATOM 608 C C . ILE A 1 79 ? -16.583 -3.507 18.495 1.00 91.69 79 ILE A C 1
ATOM 610 O O . ILE A 1 79 ? -15.886 -3.852 17.542 1.00 91.69 79 ILE A O 1
ATOM 614 N N . GLY A 1 80 ? -17.731 -4.133 18.783 1.00 92.12 80 GLY A N 1
ATOM 615 C CA . GLY A 1 80 ? -18.217 -5.294 18.027 1.00 92.12 80 GLY A CA 1
ATOM 616 C C . GLY A 1 80 ? -18.493 -4.980 16.553 1.00 92.12 80 GLY A C 1
ATOM 617 O O . GLY A 1 80 ? -18.098 -5.741 15.672 1.00 92.12 80 GLY A O 1
ATOM 618 N N . LYS A 1 81 ? -19.102 -3.823 16.261 1.00 90.56 81 LYS A N 1
ATOM 619 C CA . LYS A 1 81 ? -19.349 -3.400 14.873 1.00 90.56 81 LYS A CA 1
ATOM 620 C C . LYS A 1 81 ? -18.063 -2.969 14.178 1.00 90.56 81 LYS A C 1
ATOM 622 O O . LYS A 1 81 ? -17.887 -3.295 13.010 1.00 90.56 81 LYS A O 1
ATOM 627 N N . ALA A 1 82 ? -17.152 -2.310 14.897 1.00 92.12 82 ALA A N 1
ATOM 628 C CA . ALA A 1 82 ? -15.835 -1.966 14.370 1.00 92.12 82 ALA A CA 1
ATOM 629 C C . ALA A 1 82 ? -15.071 -3.226 13.922 1.00 92.12 82 ALA A C 1
ATOM 631 O O . ALA A 1 82 ? -14.559 -3.256 12.807 1.00 92.12 82 ALA A O 1
ATOM 632 N N . LYS A 1 83 ? -15.085 -4.303 14.723 1.00 92.88 83 LYS A N 1
ATOM 633 C CA . LYS A 1 83 ? -14.463 -5.587 14.356 1.00 92.88 83 LYS A CA 1
ATOM 634 C C . LYS A 1 83 ? -15.077 -6.198 13.092 1.00 92.88 83 LYS A C 1
ATOM 636 O O . LYS A 1 83 ? -14.338 -6.635 12.215 1.00 92.88 83 LYS A O 1
ATOM 641 N N . ASN A 1 84 ? -16.405 -6.202 12.973 1.00 94.31 84 ASN A N 1
ATOM 642 C CA . ASN A 1 84 ? -17.065 -6.716 11.768 1.00 94.31 84 ASN A CA 1
ATOM 643 C C . ASN A 1 84 ? -16.694 -5.897 10.527 1.00 94.31 84 ASN A C 1
ATOM 645 O O . ASN A 1 84 ? -16.433 -6.465 9.471 1.00 94.31 84 ASN A O 1
ATOM 649 N N . ILE A 1 85 ? -16.613 -4.573 10.665 1.00 93.69 85 ILE A N 1
ATOM 650 C CA . ILE A 1 85 ? -16.216 -3.693 9.564 1.00 93.69 85 ILE A CA 1
ATOM 651 C C . ILE A 1 85 ? -14.769 -3.933 9.160 1.00 93.69 85 ILE A C 1
ATOM 653 O O . ILE A 1 85 ? -14.506 -3.935 7.969 1.00 93.69 85 ILE A O 1
ATOM 657 N N . VAL A 1 86 ? -13.851 -4.198 10.094 1.00 94.56 86 VAL A N 1
ATOM 658 C CA . VAL A 1 86 ? -12.465 -4.564 9.753 1.00 94.56 86 VAL A CA 1
ATOM 659 C C . VAL A 1 86 ? -12.433 -5.799 8.849 1.00 94.56 86 VAL A C 1
ATOM 661 O O . VAL A 1 86 ? -11.763 -5.782 7.821 1.00 94.56 86 VAL A O 1
ATOM 664 N N . VAL A 1 87 ? -13.188 -6.849 9.190 1.00 95.00 87 VAL A N 1
ATOM 665 C CA . VAL A 1 87 ? -13.232 -8.087 8.389 1.00 95.00 87 VAL A CA 1
ATOM 66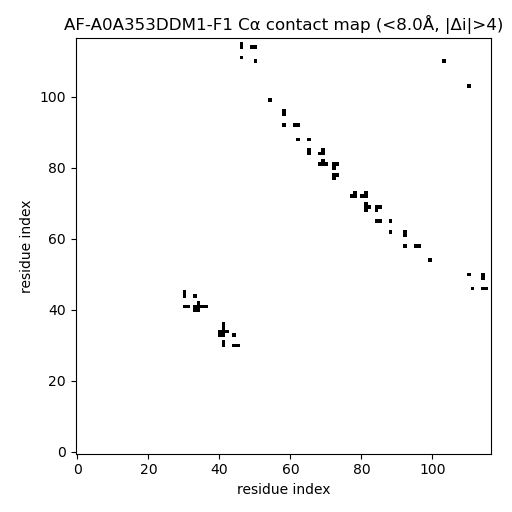6 C C . VAL A 1 87 ? -13.809 -7.821 6.997 1.00 95.00 87 VAL A C 1
ATOM 668 O O . VAL A 1 87 ? -13.236 -8.251 5.997 1.00 95.00 87 VAL A O 1
ATOM 671 N N . VAL A 1 88 ? -14.914 -7.076 6.918 1.00 94.69 88 VAL A N 1
ATOM 672 C CA . VAL A 1 88 ? -15.554 -6.731 5.639 1.00 94.69 88 VAL A CA 1
ATOM 673 C C . VAL A 1 88 ? -14.666 -5.810 4.800 1.00 94.69 88 VAL A C 1
ATOM 675 O O . VAL A 1 88 ? -14.539 -6.016 3.596 1.00 94.69 88 VAL A O 1
ATOM 678 N N . ALA A 1 89 ? -14.019 -4.824 5.417 1.00 93.62 89 ALA A N 1
ATOM 679 C CA . ALA A 1 89 ? -13.083 -3.916 4.764 1.00 93.62 89 ALA A CA 1
ATOM 680 C C . ALA A 1 89 ? -11.893 -4.676 4.181 1.00 93.62 89 ALA A C 1
ATOM 682 O O . ALA A 1 89 ? -11.536 -4.473 3.031 1.00 93.62 89 ALA A O 1
ATOM 683 N N . MET A 1 90 ? -11.320 -5.608 4.938 1.00 93.25 90 MET A N 1
ATOM 684 C CA . MET A 1 90 ? -10.200 -6.415 4.468 1.00 93.25 90 MET A CA 1
ATOM 685 C C . MET A 1 90 ? -10.600 -7.319 3.291 1.00 93.25 90 MET A C 1
ATOM 687 O O . MET A 1 90 ? -9.892 -7.363 2.285 1.00 93.25 90 MET A O 1
ATOM 691 N N . ALA A 1 91 ? -11.756 -7.988 3.374 1.00 94.50 91 ALA A N 1
ATOM 692 C CA . ALA A 1 91 ? -12.276 -8.804 2.275 1.00 94.50 91 ALA A CA 1
ATOM 693 C C . ALA A 1 91 ? -12.583 -7.964 1.022 1.00 94.50 91 ALA A C 1
ATOM 695 O O . ALA A 1 91 ? -12.242 -8.360 -0.090 1.00 94.50 91 ALA A O 1
ATOM 696 N N . SER A 1 92 ? -13.187 -6.788 1.198 1.00 92.94 92 SER A N 1
ATOM 697 C CA . SER A 1 92 ? -13.502 -5.882 0.090 1.00 92.94 92 SER A CA 1
ATOM 698 C C . SER A 1 92 ? -12.254 -5.261 -0.531 1.00 92.94 92 SER A C 1
ATOM 700 O O . SER A 1 92 ? -12.159 -5.271 -1.751 1.00 92.94 92 SER A O 1
ATOM 702 N N . SER A 1 93 ? -11.260 -4.834 0.255 1.00 92.38 93 SER A N 1
ATOM 703 C CA . SER A 1 93 ? -9.963 -4.379 -0.270 1.00 92.38 93 SER A CA 1
ATOM 704 C C . SER A 1 93 ? -9.266 -5.474 -1.079 1.00 92.38 93 SER A C 1
ATOM 706 O O . SER A 1 93 ? -8.698 -5.192 -2.130 1.00 92.38 93 SER A O 1
ATOM 708 N N . CYS A 1 94 ? -9.334 -6.730 -0.627 1.00 93.62 94 CYS A N 1
ATOM 709 C CA . CYS A 1 94 ? -8.767 -7.862 -1.360 1.00 93.62 94 CYS A CA 1
ATOM 710 C C . CYS A 1 94 ? -9.490 -8.095 -2.696 1.00 93.62 94 CYS A C 1
ATOM 712 O O . CYS A 1 94 ? -8.842 -8.199 -3.735 1.00 93.62 94 CYS A O 1
ATOM 714 N N . LEU A 1 95 ? -10.827 -8.107 -2.686 1.00 95.56 95 LEU A N 1
ATOM 715 C CA . LEU A 1 95 ? -11.633 -8.225 -3.905 1.00 95.56 95 LEU A CA 1
ATOM 716 C C . LEU A 1 95 ? -11.360 -7.078 -4.884 1.00 95.56 95 LEU A C 1
ATOM 718 O O . LEU A 1 95 ? -11.203 -7.317 -6.077 1.00 95.56 95 LEU A O 1
ATOM 722 N N . LEU A 1 96 ? -11.262 -5.849 -4.382 1.00 94.81 96 LEU A N 1
ATOM 723 C CA . LEU A 1 96 ? -10.977 -4.662 -5.184 1.00 94.81 96 LEU A CA 1
ATOM 724 C C . LEU A 1 96 ? -9.580 -4.764 -5.818 1.00 94.81 96 LEU A C 1
ATOM 726 O O . LEU A 1 96 ? -9.440 -4.557 -7.022 1.00 94.81 96 LEU A O 1
ATOM 730 N N . GLY A 1 97 ? -8.578 -5.200 -5.050 1.00 93.62 97 GLY A N 1
ATOM 731 C CA . GLY A 1 97 ? -7.233 -5.471 -5.560 1.00 93.62 97 GLY A CA 1
ATOM 732 C C . GLY A 1 97 ? -7.208 -6.543 -6.655 1.00 93.62 97 GLY A C 1
ATOM 733 O O . GLY A 1 97 ? -6.549 -6.353 -7.674 1.00 93.62 97 GLY A O 1
ATOM 734 N N . LEU A 1 98 ? -7.968 -7.634 -6.501 1.00 95.00 98 LEU A N 1
ATOM 735 C CA . LEU A 1 98 ? -8.082 -8.677 -7.531 1.00 95.00 98 LEU A CA 1
ATOM 736 C C . LEU A 1 98 ? -8.756 -8.166 -8.809 1.00 95.00 98 LEU A C 1
ATOM 738 O O . LEU A 1 98 ? -8.319 -8.507 -9.907 1.00 95.00 98 LEU A O 1
ATOM 742 N N . ILE A 1 99 ? -9.793 -7.336 -8.678 1.00 95.19 99 ILE A N 1
ATOM 743 C CA . ILE A 1 99 ? -10.469 -6.716 -9.825 1.00 95.19 99 ILE A CA 1
ATOM 744 C C . ILE A 1 99 ? -9.497 -5.801 -10.574 1.00 95.19 99 ILE A C 1
ATOM 746 O O . ILE A 1 99 ? -9.375 -5.916 -11.793 1.00 95.19 99 ILE A O 1
ATOM 750 N N . ILE A 1 100 ? -8.770 -4.936 -9.861 1.00 92.94 100 ILE A N 1
ATOM 751 C CA . ILE A 1 100 ? -7.779 -4.041 -10.472 1.00 92.94 100 ILE A CA 1
ATOM 752 C C . ILE A 1 100 ? -6.664 -4.847 -11.145 1.00 92.94 100 ILE A C 1
ATOM 754 O O . ILE A 1 100 ? -6.313 -4.554 -12.286 1.00 92.94 100 ILE A O 1
ATOM 758 N N . ALA A 1 101 ? -6.148 -5.890 -10.490 1.00 92.12 101 ALA A N 1
ATOM 759 C CA . ALA A 1 101 ? -5.142 -6.767 -11.081 1.00 92.12 101 ALA A CA 1
ATOM 760 C C . ALA A 1 101 ? -5.654 -7.425 -12.373 1.00 92.12 101 ALA A C 1
ATOM 762 O O . ALA A 1 101 ? -4.949 -7.429 -13.379 1.00 92.12 101 ALA A O 1
ATOM 763 N N . GLY A 1 102 ? -6.897 -7.915 -12.380 1.00 93.50 102 GLY A N 1
ATOM 764 C CA . GLY A 1 102 ? -7.526 -8.468 -13.580 1.00 93.50 10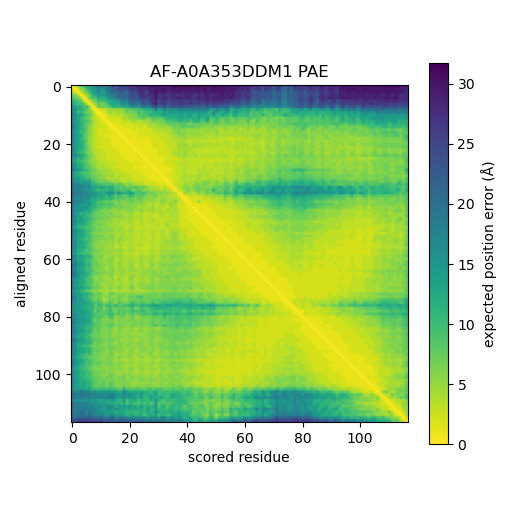2 GLY A CA 1
ATOM 765 C C . GLY A 1 102 ? -7.638 -7.447 -14.716 1.00 93.50 102 GLY A C 1
ATOM 766 O O . GLY A 1 102 ? -7.293 -7.758 -15.855 1.00 93.50 102 GLY A O 1
ATOM 767 N N . ILE A 1 103 ? -8.055 -6.215 -14.405 1.00 91.25 103 ILE A N 1
ATOM 768 C CA . ILE A 1 103 ? -8.142 -5.117 -15.382 1.00 91.25 103 ILE A CA 1
ATOM 769 C C . ILE A 1 103 ? -6.763 -4.796 -15.966 1.00 91.25 103 ILE A C 1
ATOM 771 O O . ILE A 1 103 ? -6.634 -4.664 -17.182 1.00 91.25 103 ILE A O 1
ATOM 775 N N . LEU A 1 104 ? -5.731 -4.709 -15.125 1.00 89.88 104 LEU A N 1
ATOM 776 C CA . LEU A 1 104 ? -4.369 -4.414 -15.568 1.00 89.88 104 LEU A CA 1
ATOM 777 C C . LEU A 1 104 ? -3.787 -5.524 -16.445 1.00 89.88 104 LEU A C 1
ATOM 779 O O . LEU A 1 104 ? -3.147 -5.224 -17.447 1.00 89.88 104 LEU A O 1
ATOM 783 N N . VAL A 1 105 ? -4.037 -6.794 -16.116 1.00 89.00 105 VAL A N 1
ATOM 784 C CA . VAL A 1 105 ? -3.553 -7.929 -16.919 1.00 89.00 105 VAL A CA 1
ATOM 785 C C . VAL A 1 105 ? -4.213 -7.954 -18.299 1.00 89.00 105 VAL A C 1
ATOM 787 O O . VAL A 1 105 ? -3.527 -8.165 -19.297 1.00 89.00 105 VAL A O 1
ATOM 790 N N . VAL A 1 106 ? -5.524 -7.710 -18.382 1.00 90.00 106 VAL A N 1
ATOM 791 C CA . VAL A 1 106 ? -6.251 -7.699 -19.666 1.00 90.00 106 VAL A CA 1
ATOM 792 C C . VAL A 1 106 ? -5.928 -6.446 -20.488 1.00 90.00 106 VAL A C 1
ATOM 794 O O . VAL A 1 106 ? -5.828 -6.518 -21.710 1.00 90.00 106 VAL A O 1
ATOM 797 N N . GLY A 1 107 ? -5.751 -5.299 -19.830 1.00 83.25 107 GLY A N 1
ATOM 798 C CA . GLY A 1 107 ? -5.494 -4.006 -20.466 1.00 83.25 107 GLY A CA 1
ATOM 799 C C . GLY A 1 107 ? -4.018 -3.665 -20.675 1.00 83.25 107 GLY A C 1
ATOM 800 O O . GLY A 1 107 ? -3.735 -2.552 -21.113 1.00 83.25 107 GLY A O 1
ATOM 801 N N . ALA A 1 108 ? -3.085 -4.572 -20.367 1.00 76.19 108 ALA A N 1
ATOM 802 C CA . ALA A 1 108 ? -1.650 -4.278 -20.284 1.00 76.19 108 ALA A CA 1
ATOM 803 C C . ALA A 1 108 ? -1.089 -3.560 -21.525 1.00 76.19 108 ALA A C 1
ATOM 805 O O . ALA A 1 108 ? -0.319 -2.614 -21.385 1.00 76.19 108 ALA A O 1
ATOM 806 N N . GLY A 1 109 ? -1.519 -3.960 -22.728 1.00 77.81 109 GLY A N 1
ATOM 807 C CA . GLY A 1 109 ? -1.111 -3.304 -23.976 1.00 77.81 109 GLY A CA 1
ATOM 808 C C . GLY A 1 109 ? -1.613 -1.860 -24.096 1.00 77.81 109 GLY A C 1
ATOM 809 O O . GLY A 1 109 ? -0.833 -0.965 -24.382 1.00 77.81 109 GLY A O 1
ATOM 810 N N . GLN A 1 110 ? -2.890 -1.607 -23.788 1.00 80.00 110 GLN A N 1
ATOM 811 C CA . GLN A 1 110 ? -3.469 -0.259 -23.870 1.00 80.00 110 GLN A CA 1
ATOM 812 C C . GLN A 1 110 ? -2.885 0.705 -22.835 1.00 80.00 110 GLN A C 1
ATOM 814 O O . GLN A 1 110 ? -2.652 1.872 -23.144 1.00 80.00 110 GLN A O 1
ATOM 819 N N . PHE A 1 111 ? -2.639 0.231 -21.610 1.00 78.25 111 PHE A N 1
ATOM 820 C CA . PHE A 1 111 ? -2.020 1.067 -20.581 1.00 78.25 111 PHE A CA 1
ATOM 821 C C . PHE A 1 111 ? -0.568 1.409 -20.925 1.00 78.25 111 PHE A C 1
ATOM 823 O O . PHE A 1 111 ? -0.139 2.529 -20.657 1.00 78.25 111 PHE A O 1
ATOM 830 N N . ALA A 1 112 ? 0.171 0.483 -21.546 1.00 74.19 112 ALA A N 1
ATOM 831 C CA . ALA A 1 112 ? 1.523 0.757 -22.024 1.00 74.19 112 ALA A CA 1
ATOM 832 C C . ALA A 1 112 ? 1.524 1.834 -23.122 1.00 74.19 112 ALA A C 1
ATOM 834 O O . ALA A 1 112 ? 2.318 2.769 -23.050 1.00 74.19 112 ALA A O 1
ATOM 835 N N . ASP A 1 113 ? 0.592 1.766 -24.076 1.00 78.38 113 ASP A N 1
ATOM 836 C CA . ASP A 1 113 ? 0.476 2.762 -25.150 1.00 78.38 113 ASP A CA 1
ATOM 837 C C . ASP A 1 113 ? 0.098 4.159 -24.621 1.00 78.38 113 ASP A C 1
ATOM 839 O O . ASP A 1 113 ? 0.625 5.166 -25.095 1.00 78.38 113 ASP A O 1
ATOM 843 N N . TRP A 1 114 ? -0.766 4.234 -23.601 1.00 76.50 114 TRP A N 1
ATOM 844 C CA . TRP A 1 114 ? -1.142 5.498 -22.950 1.00 76.50 114 TRP A CA 1
ATOM 845 C C . TRP A 1 114 ? 0.019 6.200 -22.249 1.00 76.50 114 TRP A C 1
ATOM 847 O O . TRP A 1 114 ? 0.049 7.425 -22.223 1.00 76.50 114 TRP A O 1
ATOM 857 N N . VAL A 1 115 ? 0.949 5.444 -21.665 1.00 77.38 115 VAL A N 1
ATOM 858 C CA . VAL A 1 115 ? 2.112 6.017 -20.965 1.00 77.38 115 VAL A CA 1
ATOM 859 C C . VAL A 1 115 ? 3.286 6.264 -21.918 1.00 77.38 115 VAL A C 1
ATOM 861 O O . VAL A 1 115 ? 4.162 7.068 -21.618 1.00 77.38 115 VAL A O 1
ATOM 864 N N . ASN A 1 116 ? 3.316 5.594 -23.073 1.00 68.81 116 ASN A N 1
ATOM 865 C CA . ASN A 1 116 ? 4.345 5.773 -24.102 1.00 68.81 116 ASN A CA 1
ATOM 866 C C . ASN A 1 116 ? 4.064 6.951 -25.067 1.00 68.81 116 ASN A C 1
ATOM 868 O O . ASN A 1 116 ? 4.809 7.131 -26.031 1.00 68.81 116 ASN A O 1
ATOM 872 N N . THR A 1 117 ? 2.996 7.725 -24.830 1.00 54.44 117 THR A N 1
ATOM 873 C CA . THR A 1 117 ? 2.648 8.960 -25.563 1.00 54.44 117 THR A CA 1
ATOM 874 C C . THR A 1 117 ? 2.953 10.185 -24.708 1.00 54.44 117 THR A C 1
ATOM 876 O O . THR A 1 117 ? 3.492 11.168 -25.263 1.00 54.44 117 THR A O 1
#

Secondary structure (DSSP, 8-state):
-----THHHHHHHHHHHHHHHHHHHHHHHHHHHHHHH-HHHHHHHHHHHHHHHHHHHHHHHHHHHHHHHHHHHHHTT-HHHHHHHHHHHHHHHHHHHHHHHHHHHHHHHHHHHHH--

Solvent-accessible surface area (backbone atoms only — not comparable to full-atom values): 6474 Å² total; per-residue (Å²): 133,87,79,80,61,77,76,49,57,59,69,55,46,53,58,51,51,53,50,53,52,51,53,53,50,50,56,50,49,55,50,50,56,41,36,74,74,33,68,70,52,28,54,54,50,52,56,48,47,58,60,47,44,55,56,49,48,57,54,46,53,51,50,51,52,44,48,53,52,35,50,58,30,46,75,68,71,34,55,72,60,23,54,51,46,53,56,52,42,52,55,48,53,50,52,50,51,52,52,51,51,51,49,48,67,77,38,45,68,62,57,50,55,66,73,75,106

Radius of gyration: 19.49 Å; Cα contacts (8 Å, |Δi|>4): 42; chains: 1; bounding box: 41×27×56 Å

Foldseek 3Di:
DDPPPPVVPCVVVVVVVVVVVVVVVVVVVVLVVLCVVDVVSSVVVVLVCVLVVVVCVVLVVLLVVLVVVLVVCVVVVNNVVSVVSVVVSVVVSVVSSVVSVVCCVVCVVVSSVVSVD